Protein AF-A0A175R190-F1 (afdb_monomer_lite)

pLDDT: mean 83.75, std 11.49, range [39.97, 94.75]

Radius of gyration: 14.6 Å; chains: 1; bounding box: 39×20×40 Å

Foldseek 3Di:
DPPPVLVVVLVVQLVVLQVVAPDDAAGADDLQDPVVQDDPQWPWDADPVRDTDTDDCDPDNPDDDDDFAFGSGADVNGHSCHTSSSHSVVVSVVVVVPD

Sequence (99 aa):
MTGDGTATTVERARWRVNALGAGGPGFTRRSDSPAESEAPRLEVMRDAALHLDARLPGCDRSAPPIHVASHLDTVPMGSADDGPAGGVGAAALFAQAAW

Structure (mmCIF, N/CA/C/O backbone):
data_AF-A0A175R190-F1
#
_entry.id   AF-A0A175R190-F1
#
loop_
_atom_site.group_PDB
_atom_site.id
_atom_site.type_symbol
_atom_site.label_atom_id
_atom_site.label_alt_id
_atom_site.label_comp_id
_atom_site.label_asym_id
_atom_site.label_entity_id
_atom_site.label_seq_id
_atom_site.pdbx_PDB_ins_code
_atom_site.Cartn_x
_atom_site.Cartn_y
_atom_site.Cartn_z
_atom_site.occupancy
_atom_site.B_iso_or_equiv
_atom_site.auth_seq_id
_atom_site.auth_comp_id
_atom_site.auth_asym_id
_atom_site.auth_atom_id
_atom_site.pdbx_PDB_model_num
ATOM 1 N N . MET A 1 1 ? 14.937 3.850 27.207 1.00 39.97 1 MET A N 1
ATOM 2 C CA . MET A 1 1 ? 14.993 4.554 25.910 1.00 39.97 1 MET A CA 1
ATOM 3 C C . MET A 1 1 ? 14.689 3.524 24.829 1.00 39.97 1 MET A C 1
ATOM 5 O O . MET A 1 1 ? 15.577 2.804 24.412 1.00 39.97 1 MET A O 1
ATOM 9 N N . THR A 1 2 ? 13.407 3.360 24.509 1.00 48.19 2 THR A N 1
ATOM 10 C CA . THR A 1 2 ? 12.805 2.284 23.691 1.00 48.19 2 THR A CA 1
ATOM 11 C C . THR A 1 2 ? 12.288 2.847 22.359 1.00 48.19 2 THR A C 1
ATOM 13 O O . THR A 1 2 ? 11.143 2.625 21.981 1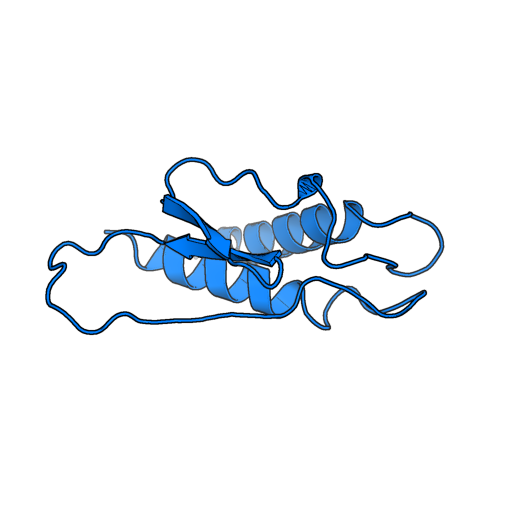.00 48.19 2 THR A O 1
ATOM 16 N N . GLY A 1 3 ? 13.100 3.676 21.697 1.00 51.41 3 GLY A N 1
ATOM 17 C CA . GLY A 1 3 ? 12.692 4.469 20.527 1.00 51.41 3 GLY A CA 1
ATOM 18 C C . GLY A 1 3 ? 13.118 3.921 19.159 1.00 51.41 3 GLY A C 1
ATOM 19 O O . GLY A 1 3 ? 12.893 4.594 18.162 1.00 51.41 3 GLY A O 1
ATOM 20 N N . ASP A 1 4 ? 13.745 2.744 19.079 1.00 61.53 4 ASP A N 1
ATOM 21 C CA . ASP A 1 4 ? 14.406 2.229 17.864 1.00 61.53 4 ASP A CA 1
ATOM 22 C C . ASP A 1 4 ? 13.590 1.177 17.079 1.00 61.53 4 ASP A C 1
ATOM 24 O O . ASP A 1 4 ? 13.747 1.042 15.861 1.00 61.53 4 ASP A O 1
ATOM 28 N N . GLY A 1 5 ? 12.685 0.449 17.739 1.00 79.19 5 GLY A N 1
ATOM 29 C CA . GLY A 1 5 ? 11.966 -0.685 17.145 1.00 79.19 5 GLY A CA 1
ATOM 30 C C . GLY A 1 5 ? 10.945 -0.315 16.062 1.00 79.19 5 GLY A C 1
ATOM 31 O O . GLY A 1 5 ? 10.887 -0.977 15.020 1.00 79.19 5 GLY A O 1
ATOM 32 N N . THR A 1 6 ? 10.155 0.745 16.270 1.00 81.81 6 THR A N 1
ATOM 33 C CA . THR A 1 6 ? 9.104 1.164 15.321 1.00 81.81 6 THR A CA 1
ATOM 34 C C . THR A 1 6 ? 9.706 1.715 14.036 1.00 81.81 6 THR A C 1
ATOM 36 O O . THR A 1 6 ? 9.344 1.252 12.958 1.00 81.81 6 THR A O 1
ATOM 39 N N . ALA A 1 7 ? 10.676 2.629 14.136 1.00 85.56 7 ALA A N 1
ATOM 40 C CA . ALA A 1 7 ? 11.366 3.186 12.972 1.00 85.56 7 ALA A CA 1
ATOM 41 C C . ALA A 1 7 ? 12.056 2.083 12.151 1.00 85.56 7 ALA A C 1
ATOM 43 O O . ALA A 1 7 ? 11.871 1.999 10.941 1.00 85.56 7 ALA A O 1
ATOM 44 N N . THR A 1 8 ? 12.750 1.152 12.814 1.00 89.25 8 THR A N 1
ATOM 45 C CA . THR A 1 8 ? 13.374 -0.005 12.147 1.00 89.25 8 THR A CA 1
ATOM 46 C C . THR A 1 8 ? 12.346 -0.921 11.469 1.00 89.25 8 THR A C 1
ATOM 48 O O . THR A 1 8 ? 12.612 -1.523 10.426 1.00 89.25 8 THR A O 1
ATOM 51 N N . THR A 1 9 ? 11.157 -1.065 12.055 1.00 87.06 9 THR A N 1
ATOM 52 C CA . THR A 1 9 ? 10.070 -1.871 11.480 1.00 87.06 9 THR A CA 1
ATOM 53 C C . THR A 1 9 ? 9.447 -1.190 10.268 1.00 87.06 9 THR A C 1
ATOM 55 O O . THR A 1 9 ? 9.256 -1.859 9.253 1.00 87.06 9 THR A O 1
ATOM 58 N N . VAL A 1 10 ? 9.212 0.122 10.343 1.00 89.19 10 VAL A N 1
ATOM 59 C CA . VAL A 1 10 ? 8.763 0.952 9.217 1.00 89.19 10 VAL A CA 1
ATOM 60 C C . VAL A 1 10 ? 9.761 0.862 8.068 1.00 89.19 10 VAL A C 1
ATOM 62 O O . VAL A 1 10 ? 9.374 0.511 6.958 1.00 89.19 10 VAL A O 1
ATOM 65 N N . GLU A 1 11 ? 11.053 1.057 8.331 1.00 91.94 11 GLU A N 1
ATOM 66 C CA . GLU A 1 11 ? 12.077 0.972 7.287 1.00 91.94 11 GLU A CA 1
ATOM 67 C C . GLU A 1 11 ? 12.135 -0.418 6.641 1.00 91.94 11 GLU A C 1
ATOM 69 O O . GLU A 1 11 ? 12.104 -0.543 5.416 1.00 91.94 11 GLU A O 1
ATOM 74 N N . ARG A 1 12 ? 12.117 -1.501 7.432 1.00 90.81 12 ARG A N 1
ATOM 75 C CA . ARG A 1 12 ? 12.069 -2.862 6.863 1.00 90.81 12 ARG A CA 1
ATOM 76 C C . ARG A 1 12 ? 10.817 -3.107 6.027 1.00 90.81 12 ARG A C 1
ATOM 78 O O . ARG A 1 12 ? 10.911 -3.742 4.977 1.00 90.81 12 ARG A O 1
ATOM 85 N N . ALA A 1 13 ? 9.653 -2.664 6.494 1.00 89.31 13 ALA A N 1
ATOM 86 C CA . ALA A 1 13 ? 8.402 -2.838 5.767 1.00 89.31 13 ALA A CA 1
ATOM 87 C C . ALA A 1 13 ? 8.412 -2.044 4.453 1.00 89.31 13 ALA A C 1
ATOM 89 O O . ALA A 1 13 ? 8.077 -2.604 3.411 1.00 89.31 13 ALA A O 1
ATOM 90 N N . ARG A 1 14 ? 8.905 -0.802 4.470 1.00 91.69 14 ARG A N 1
ATOM 91 C CA . ARG A 1 14 ? 9.077 0.033 3.275 1.00 91.69 14 ARG A CA 1
ATOM 92 C C . ARG A 1 14 ? 9.955 -0.646 2.227 1.00 91.69 14 ARG A C 1
ATOM 94 O O . ARG A 1 14 ? 9.580 -0.701 1.057 1.00 91.69 14 ARG A O 1
ATOM 101 N N . TRP A 1 15 ? 11.091 -1.210 2.630 1.00 91.88 15 TRP A N 1
ATOM 102 C CA . TRP A 1 15 ? 11.968 -1.943 1.712 1.00 91.88 15 TRP A CA 1
ATOM 103 C C . TRP A 1 15 ? 11.333 -3.225 1.166 1.00 91.88 15 TRP A C 1
ATOM 105 O O . TRP A 1 15 ? 11.483 -3.517 -0.018 1.00 91.88 15 TRP A O 1
ATOM 115 N N . ARG A 1 16 ? 10.578 -3.965 1.986 1.00 89.69 16 ARG A N 1
ATOM 116 C CA . ARG A 1 16 ? 9.843 -5.160 1.535 1.00 89.69 16 ARG A CA 1
ATOM 117 C C . ARG A 1 16 ? 8.771 -4.828 0.504 1.00 89.69 16 ARG A C 1
ATOM 119 O O . ARG A 1 16 ? 8.685 -5.521 -0.500 1.00 89.69 16 ARG A O 1
ATOM 126 N N . VAL A 1 17 ? 8.000 -3.766 0.733 1.00 88.19 17 VAL A N 1
ATOM 127 C CA . VAL A 1 17 ? 6.971 -3.297 -0.207 1.00 88.19 17 VAL A CA 1
ATOM 128 C C . VAL A 1 17 ? 7.607 -2.880 -1.533 1.00 88.19 17 VAL A C 1
ATOM 130 O O . VAL A 1 17 ? 7.156 -3.287 -2.599 1.00 88.19 17 VAL A O 1
ATOM 133 N N . ASN A 1 18 ? 8.703 -2.124 -1.481 1.00 90.94 18 ASN A N 1
ATOM 134 C CA . ASN A 1 18 ? 9.428 -1.708 -2.679 1.00 90.94 18 ASN A CA 1
ATOM 135 C C . ASN A 1 18 ? 10.048 -2.884 -3.459 1.00 90.94 18 ASN A C 1
ATOM 137 O O . ASN A 1 18 ? 10.090 -2.852 -4.689 1.00 90.94 18 ASN A O 1
ATOM 141 N N . ALA A 1 19 ? 10.465 -3.950 -2.771 1.00 89.75 19 ALA A N 1
ATOM 142 C CA . ALA A 1 19 ? 11.009 -5.158 -3.392 1.00 89.75 19 ALA A CA 1
ATOM 143 C C . ALA A 1 19 ? 9.973 -5.993 -4.174 1.00 89.75 19 ALA A C 1
ATOM 145 O O . ALA A 1 19 ? 10.366 -6.912 -4.887 1.00 89.75 19 ALA A O 1
ATOM 146 N N . LEU A 1 20 ? 8.674 -5.674 -4.082 1.00 86.38 20 LEU A N 1
ATOM 147 C CA . LEU A 1 20 ? 7.623 -6.314 -4.885 1.00 86.38 20 LEU A CA 1
ATOM 148 C C . LEU A 1 20 ? 7.620 -5.859 -6.358 1.00 86.38 20 LEU A C 1
ATOM 150 O O . LEU A 1 20 ? 6.915 -6.442 -7.179 1.00 86.38 20 LEU A O 1
ATOM 154 N N . GLY A 1 21 ? 8.362 -4.796 -6.695 1.00 87.38 21 GLY A N 1
ATOM 155 C CA . GLY A 1 21 ? 8.460 -4.266 -8.057 1.00 87.38 21 GLY A CA 1
ATOM 156 C C . GLY A 1 21 ? 9.308 -5.118 -9.013 1.00 87.38 21 GLY A C 1
ATOM 157 O O . GLY A 1 21 ? 9.891 -6.132 -8.641 1.00 87.38 21 GLY A O 1
ATOM 158 N N . ALA A 1 22 ? 9.432 -4.666 -10.264 1.00 86.50 22 ALA A N 1
ATOM 159 C CA . ALA A 1 22 ? 10.103 -5.385 -11.358 1.00 86.50 22 ALA A CA 1
ATOM 160 C C . ALA A 1 22 ? 11.644 -5.507 -11.230 1.00 86.50 22 ALA A C 1
ATOM 162 O O . ALA A 1 22 ? 12.292 -6.051 -12.125 1.00 86.50 22 ALA A O 1
ATOM 163 N N . GLY A 1 23 ? 12.241 -5.010 -10.141 1.00 84.62 23 GLY A N 1
ATOM 164 C CA . GLY A 1 23 ? 13.692 -4.896 -9.977 1.00 84.62 23 GLY A CA 1
ATOM 165 C C . GLY A 1 23 ? 14.330 -3.868 -10.924 1.00 84.62 23 GLY A C 1
ATOM 166 O O . GLY A 1 23 ? 13.639 -3.085 -11.574 1.00 84.62 23 GLY A O 1
ATOM 167 N N . GLY A 1 24 ? 15.664 -3.865 -10.995 1.00 87.81 24 GLY A N 1
ATOM 168 C CA . GLY A 1 24 ? 16.435 -2.868 -11.747 1.00 87.81 24 GLY A CA 1
ATOM 169 C C . GLY A 1 24 ? 16.843 -1.666 -10.889 1.00 87.81 24 GLY A C 1
ATOM 170 O O . GLY A 1 24 ? 16.710 -1.711 -9.666 1.00 87.81 24 GLY A O 1
ATOM 171 N N . PRO A 1 25 ? 17.417 -0.610 -11.487 1.00 90.06 25 PRO A N 1
ATOM 172 C CA . PRO A 1 25 ? 17.799 0.561 -10.716 1.00 90.06 25 PRO A CA 1
ATOM 173 C C . PRO A 1 25 ? 16.547 1.360 -10.298 1.00 90.06 25 PRO A C 1
ATOM 175 O O . PRO A 1 25 ? 15.557 1.414 -11.018 1.00 90.06 25 PRO A O 1
ATOM 178 N N . GLY A 1 26 ? 16.565 1.962 -9.107 1.00 92.00 26 GLY A N 1
ATOM 179 C CA . GLY A 1 26 ? 15.362 2.576 -8.522 1.00 92.00 26 GLY A CA 1
ATOM 180 C C . GLY A 1 26 ? 14.221 1.572 -8.293 1.00 92.00 26 GLY A C 1
ATOM 181 O O . GLY A 1 26 ? 14.452 0.365 -8.209 1.00 92.00 26 GLY A O 1
ATOM 182 N N . PHE A 1 27 ? 12.984 2.066 -8.186 1.00 93.12 27 PHE A N 1
ATOM 183 C CA . PHE A 1 27 ? 11.797 1.225 -7.986 1.00 93.12 27 PHE A CA 1
ATOM 184 C C . PHE A 1 27 ? 10.800 1.394 -9.122 1.00 93.12 27 PHE A C 1
ATOM 186 O O . PHE A 1 27 ? 10.449 2.508 -9.498 1.00 93.12 27 PHE A O 1
ATOM 193 N N . THR A 1 28 ? 10.329 0.272 -9.662 1.00 92.06 28 THR A N 1
ATOM 194 C CA . THR A 1 28 ? 9.298 0.241 -10.703 1.00 92.06 28 THR A CA 1
ATOM 195 C C . THR A 1 28 ? 8.220 -0.748 -10.288 1.00 92.06 28 THR A C 1
ATOM 197 O O . THR A 1 28 ? 8.454 -1.961 -10.321 1.00 92.06 28 THR A O 1
ATOM 200 N N . ARG A 1 29 ? 7.047 -0.249 -9.886 1.00 89.56 29 ARG A N 1
ATOM 201 C CA . ARG A 1 29 ? 5.920 -1.079 -9.443 1.00 89.56 29 ARG A CA 1
ATOM 202 C C . ARG A 1 29 ? 4.601 -0.614 -10.052 1.00 89.56 29 ARG A C 1
ATOM 204 O O . ARG A 1 29 ? 4.314 0.575 -10.078 1.00 89.56 29 ARG A O 1
ATOM 211 N N . ARG A 1 30 ? 3.788 -1.574 -10.499 1.00 85.69 30 ARG A N 1
ATOM 212 C CA . ARG A 1 30 ? 2.397 -1.347 -10.914 1.00 85.69 30 ARG A CA 1
ATOM 213 C C . ARG A 1 30 ? 1.433 -1.623 -9.759 1.00 85.69 30 ARG A C 1
ATOM 215 O O . ARG A 1 30 ? 1.713 -2.485 -8.933 1.00 85.69 30 ARG A O 1
ATOM 222 N N . SER A 1 31 ? 0.299 -0.924 -9.765 1.00 76.06 31 SER A N 1
ATOM 223 C CA . SER A 1 31 ? -0.739 -0.955 -8.716 1.00 76.06 31 SER A CA 1
ATOM 224 C C . SER A 1 31 ? -1.637 -2.208 -8.725 1.00 76.06 31 SER A C 1
ATOM 226 O O . SER A 1 31 ? -2.536 -2.352 -7.905 1.00 76.06 31 SER A O 1
ATOM 228 N N . ASP A 1 32 ? -1.463 -3.110 -9.693 1.00 71.38 32 ASP A N 1
ATOM 229 C CA . ASP A 1 32 ? -2.364 -4.239 -9.961 1.00 71.38 32 ASP A CA 1
ATOM 230 C C . ASP A 1 32 ? -1.743 -5.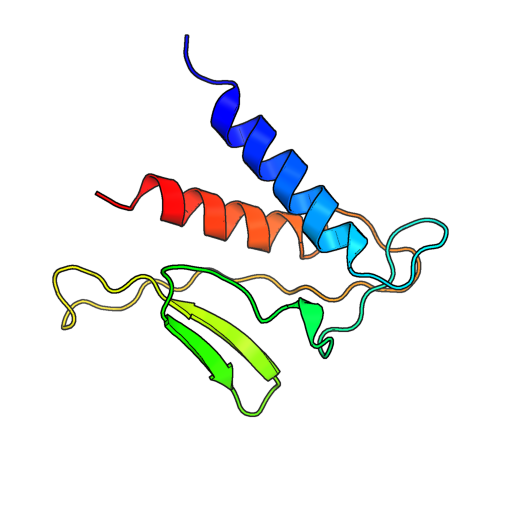606 -9.634 1.00 71.38 32 ASP A C 1
ATOM 232 O O . ASP A 1 32 ? -2.261 -6.651 -10.037 1.00 71.38 32 ASP A O 1
ATOM 236 N N . SER A 1 33 ? -0.626 -5.631 -8.901 1.00 71.06 33 SER A N 1
ATOM 237 C CA . SER A 1 33 ? 0.077 -6.887 -8.649 1.00 71.06 33 SER A CA 1
ATOM 238 C C . SER A 1 33 ? -0.649 -7.761 -7.602 1.00 71.06 33 SER A C 1
ATOM 240 O O . SER A 1 33 ? -1.131 -7.253 -6.582 1.00 71.06 33 SER A O 1
ATOM 242 N N . PRO A 1 34 ? -0.702 -9.097 -7.787 1.00 67.88 34 PRO A N 1
ATOM 243 C CA . PRO A 1 34 ? -1.255 -10.018 -6.785 1.00 67.88 34 PRO A CA 1
ATOM 244 C C . PRO A 1 34 ? -0.502 -10.026 -5.445 1.00 67.88 34 PRO A C 1
ATOM 246 O O . PRO A 1 34 ? -1.050 -10.455 -4.436 1.00 67.88 34 PRO A O 1
ATOM 249 N N . ALA A 1 35 ? 0.747 -9.549 -5.421 1.00 66.69 35 ALA A N 1
ATOM 250 C CA . ALA A 1 35 ? 1.604 -9.559 -4.236 1.00 66.69 35 ALA A CA 1
ATOM 251 C C . ALA A 1 35 ? 1.144 -8.599 -3.122 1.00 66.69 35 ALA A C 1
ATOM 253 O O . ALA A 1 35 ? 1.652 -8.661 -2.006 1.00 66.69 35 ALA A O 1
ATOM 254 N N . GLU A 1 36 ? 0.190 -7.712 -3.407 1.00 70.00 36 GLU A N 1
ATOM 255 C CA . GLU A 1 36 ? -0.290 -6.703 -2.459 1.00 70.00 36 GLU A CA 1
ATOM 256 C C . GLU A 1 36 ? -1.355 -7.239 -1.486 1.00 70.00 36 GLU A C 1
ATOM 258 O O . GLU A 1 36 ? -1.705 -6.555 -0.536 1.00 70.00 36 GLU A O 1
ATOM 263 N N . SER A 1 37 ? -1.882 -8.454 -1.672 1.00 64.56 37 SER A N 1
ATOM 264 C CA . SER A 1 37 ? -3.124 -8.892 -1.008 1.00 64.56 37 SER A CA 1
ATOM 265 C C . SER A 1 37 ? -2.973 -9.654 0.320 1.00 64.56 37 SER A C 1
ATOM 267 O O . SER A 1 37 ? -3.974 -10.140 0.844 1.00 64.56 37 SER A O 1
ATOM 269 N N . GLU A 1 38 ? -1.777 -9.757 0.906 1.00 63.56 38 GLU A N 1
ATOM 270 C CA . GLU A 1 38 ? -1.575 -10.517 2.151 1.00 63.56 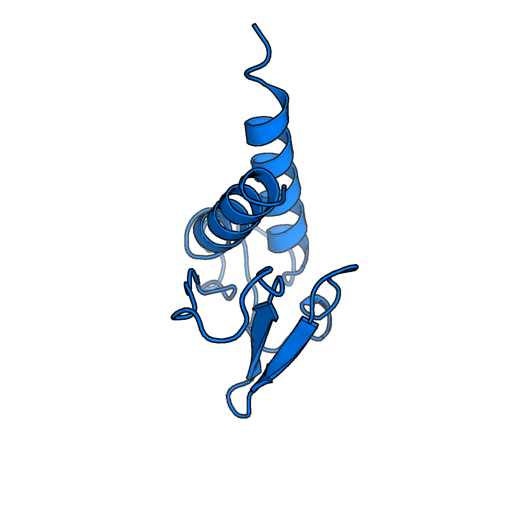38 GLU A CA 1
ATOM 271 C C . GLU A 1 38 ? -1.323 -9.619 3.374 1.00 63.56 38 GLU A C 1
ATOM 273 O O . GLU A 1 38 ? -0.229 -9.091 3.568 1.00 63.56 38 GLU A O 1
ATOM 278 N N . ALA A 1 39 ? -2.326 -9.498 4.252 1.00 63.31 39 ALA A N 1
ATOM 279 C CA . ALA A 1 39 ? -2.180 -8.884 5.573 1.00 63.31 39 ALA A CA 1
ATOM 280 C C . ALA A 1 39 ? -2.906 -9.721 6.649 1.00 63.31 39 ALA A C 1
ATOM 282 O O . ALA A 1 39 ? -4.131 -9.641 6.780 1.00 63.31 39 ALA A O 1
ATOM 283 N N . PRO A 1 40 ? -2.194 -10.551 7.436 1.00 59.53 40 PRO A N 1
ATOM 284 C CA . PRO A 1 40 ? -2.826 -11.345 8.483 1.00 59.53 40 PRO A CA 1
ATOM 285 C C . PRO A 1 40 ? -3.406 -10.435 9.578 1.00 59.53 40 PRO A C 1
ATOM 287 O O . PRO A 1 40 ? -2.721 -9.531 10.051 1.00 59.53 40 PRO A O 1
ATOM 290 N N . ARG A 1 41 ? -4.629 -10.745 10.041 1.00 70.06 41 ARG A N 1
ATOM 291 C CA . ARG A 1 41 ? -5.383 -10.062 11.125 1.00 70.06 41 ARG A CA 1
ATOM 292 C C . ARG A 1 41 ? -6.127 -8.770 10.748 1.00 70.06 41 ARG A C 1
ATOM 294 O O . ARG A 1 41 ? -6.679 -8.140 11.646 1.00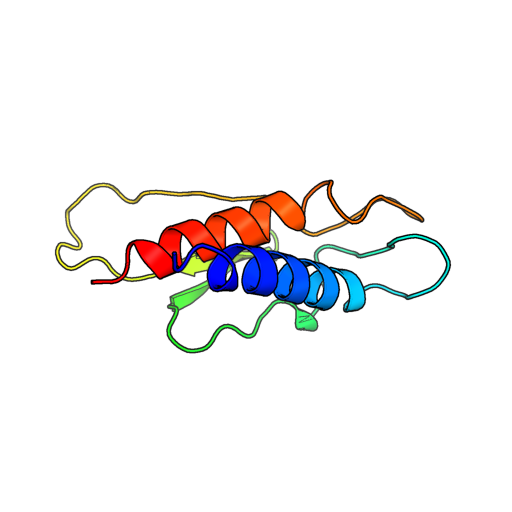 70.06 41 ARG A O 1
ATOM 301 N N . LEU A 1 42 ? -6.188 -8.405 9.469 1.00 79.88 42 LEU A N 1
ATOM 302 C CA . LEU A 1 42 ? -7.022 -7.302 8.973 1.00 79.88 42 LEU A CA 1
ATOM 303 C C . LEU A 1 42 ? -8.157 -7.835 8.092 1.00 79.88 42 LEU A C 1
ATOM 305 O O . LEU A 1 42 ? -8.017 -8.874 7.446 1.00 79.88 42 LEU A O 1
ATOM 309 N N . GLU A 1 43 ? -9.280 -7.119 8.063 1.00 86.44 43 GLU A N 1
ATOM 310 C CA . GLU A 1 43 ? -10.312 -7.316 7.043 1.00 86.44 43 GLU A CA 1
ATOM 311 C C . GLU A 1 43 ? -9.779 -6.701 5.741 1.00 86.44 43 GLU A C 1
ATOM 313 O O . GLU A 1 43 ? -9.728 -5.478 5.608 1.00 86.44 43 GLU A O 1
ATOM 318 N N . VAL A 1 44 ? -9.305 -7.549 4.824 1.00 84.25 44 VAL A N 1
ATOM 319 C CA . VAL A 1 44 ? -8.727 -7.129 3.541 1.00 84.25 44 VAL A CA 1
ATOM 320 C C . VAL A 1 44 ? -9.786 -7.215 2.449 1.00 84.25 44 VAL A C 1
ATOM 322 O O . VAL A 1 44 ? -10.392 -8.267 2.243 1.00 84.25 44 VAL A O 1
ATOM 325 N N . MET A 1 45 ? -9.991 -6.114 1.736 1.00 86.62 45 MET A N 1
ATOM 326 C CA . MET A 1 45 ? -10.899 -6.017 0.598 1.00 86.62 45 MET A CA 1
ATOM 327 C C . MET A 1 45 ? -10.170 -5.367 -0.575 1.00 86.62 45 MET A C 1
ATOM 329 O O . MET A 1 45 ? -9.302 -4.518 -0.386 1.00 86.62 45 MET A O 1
ATOM 333 N N . ARG A 1 46 ? -10.546 -5.761 -1.793 1.00 85.56 46 ARG A N 1
ATOM 334 C CA . ARG A 1 46 ? -10.171 -5.040 -3.006 1.00 85.56 46 ARG A CA 1
ATOM 335 C C . ARG A 1 46 ? -11.423 -4.473 -3.658 1.00 85.56 46 ARG A C 1
ATOM 337 O O . ARG A 1 46 ? -12.378 -5.223 -3.872 1.00 85.56 46 ARG A O 1
ATOM 344 N N . ASP A 1 47 ? -11.442 -3.171 -3.918 1.00 87.69 47 ASP A N 1
ATOM 345 C CA . ASP A 1 47 ? -12.581 -2.528 -4.574 1.00 87.69 47 ASP A CA 1
ATOM 346 C C . ASP A 1 47 ? -12.559 -2.748 -6.102 1.00 87.69 47 ASP A C 1
ATOM 348 O O . ASP A 1 47 ? -11.653 -3.375 -6.662 1.00 87.69 47 ASP A O 1
ATOM 352 N N . ALA A 1 48 ? -13.574 -2.237 -6.804 1.00 88.75 48 ALA A N 1
ATOM 353 C CA . ALA A 1 48 ? -13.667 -2.361 -8.260 1.00 88.75 48 ALA A CA 1
ATOM 354 C C . ALA A 1 48 ? -12.565 -1.589 -9.019 1.00 88.75 48 ALA A C 1
ATOM 356 O O . ALA A 1 48 ? -12.340 -1.866 -10.197 1.00 88.75 48 ALA A O 1
ATOM 357 N N . ALA A 1 49 ? -11.887 -0.641 -8.364 1.00 86.38 49 ALA A N 1
ATOM 358 C CA . ALA A 1 49 ? -10.745 0.102 -8.893 1.00 86.38 49 ALA A CA 1
ATOM 359 C C . ALA A 1 49 ? -9.396 -0.547 -8.526 1.00 86.38 49 ALA A C 1
ATOM 361 O O . ALA A 1 49 ? -8.345 -0.010 -8.870 1.00 86.38 49 ALA A O 1
ATOM 362 N N . LEU A 1 50 ? -9.425 -1.721 -7.885 1.00 83.50 50 LEU A N 1
ATOM 363 C CA . LEU A 1 50 ? -8.270 -2.465 -7.390 1.00 83.50 50 LEU A CA 1
ATOM 364 C C . LEU A 1 50 ? -7.532 -1.801 -6.220 1.00 83.50 50 LEU A C 1
ATOM 366 O O . LEU A 1 50 ? -6.419 -2.238 -5.903 1.00 83.50 50 LEU A O 1
ATOM 370 N N . HIS A 1 51 ? -8.144 -0.833 -5.533 1.00 86.31 51 HIS A N 1
ATOM 371 C CA . HIS A 1 51 ? -7.604 -0.347 -4.268 1.00 86.31 51 HIS A CA 1
ATOM 372 C C . HIS A 1 51 ? -7.640 -1.459 -3.230 1.00 86.31 51 HIS A C 1
ATOM 374 O O . HIS A 1 51 ? -8.624 -2.191 -3.121 1.00 86.31 51 HIS A O 1
ATOM 380 N N . LEU A 1 52 ? -6.555 -1.580 -2.473 1.00 85.38 52 LEU A N 1
ATOM 381 C CA . LEU A 1 52 ? -6.467 -2.484 -1.343 1.00 85.38 52 LEU A CA 1
ATOM 382 C C . LEU A 1 52 ? -6.865 -1.738 -0.069 1.00 85.38 52 LEU A C 1
ATOM 384 O O . LEU A 1 52 ? -6.122 -0.883 0.412 1.00 85.38 52 LEU A O 1
ATOM 388 N N . ASP A 1 53 ? -7.998 -2.119 0.504 1.00 87.19 53 ASP A N 1
ATOM 389 C CA . ASP A 1 53 ? -8.423 -1.670 1.821 1.00 87.19 53 ASP A CA 1
ATOM 390 C C . ASP A 1 53 ? -8.079 -2.738 2.857 1.00 87.19 53 ASP A C 1
ATOM 392 O O . ASP A 1 53 ? -8.444 -3.905 2.716 1.00 87.19 53 ASP A O 1
ATOM 396 N N . ALA A 1 54 ? -7.396 -2.335 3.926 1.00 85.75 54 ALA A N 1
ATOM 397 C CA . ALA A 1 54 ? -7.109 -3.194 5.065 1.00 85.75 54 ALA A CA 1
ATOM 398 C C . ALA A 1 54 ? -7.643 -2.533 6.336 1.00 85.75 54 ALA A C 1
ATOM 400 O O . ALA A 1 54 ? -7.142 -1.495 6.777 1.00 85.75 54 ALA A O 1
ATOM 401 N N . ARG A 1 55 ? -8.687 -3.123 6.922 1.00 86.94 55 ARG A N 1
ATOM 402 C CA . ARG A 1 55 ? -9.411 -2.542 8.055 1.00 86.94 55 ARG A CA 1
ATOM 403 C C . ARG A 1 55 ? -9.119 -3.295 9.349 1.00 86.94 55 ARG A C 1
ATOM 405 O O . ARG A 1 55 ? -9.262 -4.515 9.420 1.00 86.94 55 ARG A O 1
ATOM 412 N N . LEU A 1 56 ? -8.773 -2.545 10.394 1.00 86.88 56 LEU A N 1
ATOM 413 C CA . LEU A 1 56 ? -8.814 -3.012 11.778 1.00 86.88 56 LEU A CA 1
ATOM 414 C C . LEU A 1 56 ? -10.200 -2.665 12.352 1.00 86.88 56 LEU A C 1
ATOM 416 O O . LEU A 1 56 ? -10.539 -1.478 12.408 1.00 86.88 56 LEU A O 1
ATOM 420 N N . PRO A 1 57 ? -11.039 -3.644 12.738 1.00 85.38 57 PRO A N 1
ATOM 421 C CA . PRO A 1 57 ? -12.343 -3.341 13.310 1.00 85.38 57 PRO A CA 1
ATOM 422 C C . PRO A 1 57 ? -12.172 -2.654 14.669 1.00 85.38 57 PRO A C 1
ATOM 424 O O . PRO A 1 57 ? -11.520 -3.184 15.565 1.00 85.38 57 PRO A O 1
ATOM 427 N N . GLY A 1 58 ? -12.773 -1.475 14.824 1.00 86.62 58 GLY A N 1
ATOM 428 C CA . GLY A 1 58 ? -12.844 -0.799 16.118 1.00 86.62 58 GLY A CA 1
ATOM 429 C C . GLY A 1 58 ? -13.796 -1.509 17.084 1.00 86.62 58 GLY A C 1
ATOM 430 O O . GLY A 1 58 ? -14.693 -2.243 16.660 1.00 86.62 58 GLY A O 1
ATOM 431 N N . CYS A 1 59 ? -13.627 -1.250 18.384 1.00 88.50 59 CYS A N 1
ATOM 432 C CA . CYS A 1 59 ? -14.506 -1.779 19.433 1.00 88.50 59 CYS A CA 1
ATOM 433 C C . CYS A 1 59 ? -15.965 -1.329 19.253 1.00 88.50 59 CYS A C 1
ATOM 435 O O . CYS A 1 59 ? -16.883 -2.120 19.456 1.00 88.50 59 CYS A O 1
ATOM 437 N N . ASP A 1 60 ? -16.173 -0.075 18.838 1.00 92.44 60 ASP A N 1
ATOM 438 C CA . ASP A 1 60 ? -17.476 0.462 18.447 1.00 92.44 60 ASP A CA 1
ATOM 439 C C . ASP A 1 60 ? -17.551 0.597 16.921 1.00 92.44 60 ASP A C 1
ATOM 441 O O . ASP A 1 60 ? -16.914 1.462 16.319 1.00 92.44 60 ASP A O 1
ATOM 445 N N . ARG A 1 61 ? -18.350 -0.266 16.286 1.00 89.44 61 ARG A N 1
ATOM 446 C CA . ARG A 1 61 ? -18.557 -0.249 14.830 1.00 89.44 61 ARG A CA 1
ATOM 447 C C . ARG A 1 61 ? -19.500 0.861 14.353 1.00 89.44 61 ARG A C 1
ATOM 449 O O . ARG A 1 61 ? -19.616 1.043 13.143 1.00 89.44 61 ARG A O 1
ATOM 456 N N . SER A 1 62 ? -20.171 1.570 15.264 1.00 93.44 62 SER A N 1
ATOM 457 C CA . SER A 1 62 ? -21.036 2.711 14.938 1.00 93.44 62 SER A CA 1
ATOM 458 C C . SER A 1 62 ? -20.283 4.044 14.875 1.00 93.44 62 SER A C 1
ATOM 460 O O . SER A 1 62 ? -20.794 5.008 14.302 1.00 93.44 62 SER A O 1
ATOM 462 N N . ALA A 1 63 ? -19.059 4.096 15.410 1.00 93.56 63 ALA A N 1
ATOM 463 C CA . ALA A 1 63 ? -18.204 5.271 15.337 1.00 93.56 63 ALA A CA 1
ATOM 464 C C . ALA A 1 63 ? -17.759 5.571 13.885 1.00 93.56 63 ALA A C 1
ATOM 466 O O . ALA A 1 63 ? -17.602 4.644 13.081 1.00 93.56 63 ALA A O 1
ATOM 467 N N . PRO A 1 64 ? -17.511 6.851 13.532 1.00 94.19 64 PRO A N 1
ATOM 468 C CA . PRO A 1 64 ? -16.993 7.215 12.216 1.00 94.19 64 PRO A CA 1
ATOM 469 C C . PRO A 1 64 ? -15.662 6.506 11.908 1.00 94.19 64 PRO A C 1
ATOM 471 O O . PRO A 1 64 ? -14.769 6.496 12.760 1.00 94.19 64 PRO A O 1
ATOM 474 N N . PRO A 1 65 ? -15.489 5.926 10.706 1.00 89.69 65 PRO A N 1
ATOM 475 C CA . PRO A 1 65 ? -14.238 5.278 10.341 1.00 89.69 65 PRO A CA 1
ATOM 476 C C . PRO A 1 65 ? -13.122 6.309 10.131 1.00 89.69 65 PRO A C 1
ATOM 478 O O . PRO A 1 65 ? -13.352 7.405 9.619 1.00 89.69 65 PRO A O 1
ATOM 481 N N . ILE A 1 66 ? -11.893 5.933 10.488 1.00 89.00 66 ILE A N 1
ATOM 482 C CA . ILE A 1 66 ? -10.686 6.715 10.205 1.00 89.00 66 ILE A CA 1
ATOM 483 C C . ILE A 1 66 ? -9.964 6.052 9.038 1.00 89.00 66 ILE A C 1
ATOM 485 O O . ILE A 1 66 ? -9.576 4.888 9.127 1.00 89.00 66 ILE A O 1
ATOM 489 N N . HIS A 1 67 ? -9.774 6.806 7.960 1.00 88.88 67 HIS A N 1
ATOM 490 C CA . HIS A 1 67 ? -9.063 6.355 6.770 1.00 88.88 67 HIS A CA 1
ATOM 491 C C . HIS A 1 67 ? -7.706 7.051 6.684 1.00 88.88 67 HIS A C 1
ATOM 493 O O . HIS A 1 67 ? -7.619 8.274 6.792 1.00 88.88 67 HIS A O 1
ATOM 499 N N . VAL A 1 68 ? -6.653 6.268 6.464 1.00 89.81 68 VAL A N 1
ATOM 500 C CA . VAL A 1 68 ? -5.316 6.761 6.120 1.00 89.81 68 VAL A CA 1
ATOM 501 C C . VAL A 1 68 ? -4.816 5.897 4.972 1.00 89.81 68 VAL A C 1
ATOM 503 O O . VAL A 1 68 ? -4.886 4.674 5.056 1.00 89.81 68 VAL A O 1
ATOM 506 N N . ALA A 1 69 ? -4.349 6.525 3.897 1.00 88.38 69 ALA A N 1
ATOM 507 C CA . ALA A 1 69 ? -3.991 5.832 2.667 1.00 88.38 69 ALA A CA 1
ATOM 508 C C . ALA A 1 69 ? -2.794 6.490 1.975 1.00 88.38 69 ALA A C 1
ATOM 510 O O . ALA A 1 69 ? -2.468 7.654 2.215 1.00 88.38 69 ALA A O 1
ATOM 511 N N . SER A 1 70 ? -2.161 5.725 1.092 1.00 92.69 70 SER A N 1
ATOM 512 C CA . SER A 1 70 ? -1.167 6.202 0.137 1.00 92.69 70 SER A CA 1
ATOM 513 C C . SER A 1 70 ? -1.197 5.308 -1.098 1.00 92.69 70 SER A C 1
ATOM 515 O O . SER A 1 70 ? -1.658 4.167 -1.017 1.00 92.69 70 SER A O 1
ATOM 517 N N . HIS A 1 71 ? -0.716 5.814 -2.230 1.00 92.12 71 HIS A N 1
ATOM 518 C CA . HIS A 1 71 ? -0.543 4.975 -3.408 1.00 92.12 71 HIS A CA 1
ATOM 519 C C . HIS A 1 71 ? 0.670 4.055 -3.229 1.00 92.12 71 HIS A C 1
ATOM 521 O O . HIS A 1 71 ? 1.545 4.277 -2.388 1.00 92.12 71 HIS A O 1
ATOM 527 N N . LEU A 1 72 ? 0.684 2.977 -4.001 1.00 88.88 72 LEU A N 1
ATOM 528 C CA . LEU A 1 72 ? 1.680 1.922 -3.901 1.00 88.88 72 LEU A CA 1
ATOM 529 C C . LEU A 1 72 ? 2.504 1.814 -5.193 1.00 88.88 72 LEU A C 1
ATOM 531 O O . LEU A 1 72 ? 3.703 1.553 -5.140 1.00 88.88 72 LEU A O 1
ATOM 535 N N . ASP A 1 73 ? 1.912 2.076 -6.346 1.00 90.38 73 ASP A N 1
ATOM 536 C CA . ASP A 1 73 ? 2.636 2.156 -7.605 1.00 90.38 73 ASP A CA 1
ATOM 537 C C . ASP A 1 73 ? 3.733 3.226 -7.598 1.00 90.38 73 ASP A C 1
ATOM 539 O O . ASP A 1 73 ? 3.702 4.196 -6.840 1.00 90.38 73 ASP A O 1
ATOM 543 N N . THR A 1 74 ? 4.711 3.032 -8.477 1.00 92.56 74 THR A N 1
ATOM 544 C CA . THR A 1 74 ? 5.785 3.992 -8.709 1.00 92.56 74 THR A CA 1
ATOM 545 C C . THR A 1 74 ? 5.901 4.279 -10.196 1.00 92.56 74 THR A C 1
ATOM 547 O O . THR A 1 74 ? 5.635 3.428 -11.052 1.00 92.56 74 THR A O 1
ATOM 550 N N . VAL A 1 75 ? 6.397 5.469 -10.522 1.00 93.62 75 VAL A N 1
ATOM 551 C CA . VAL A 1 75 ? 6.956 5.716 -11.854 1.00 93.62 75 VAL A CA 1
ATOM 552 C C . VAL A 1 75 ? 8.180 4.814 -12.091 1.00 93.62 75 VAL A C 1
ATOM 554 O O . VAL A 1 75 ? 8.803 4.365 -11.122 1.00 93.62 75 VAL A O 1
ATOM 557 N N . PRO A 1 76 ? 8.569 4.546 -13.354 1.00 93.06 76 PRO A N 1
ATOM 558 C CA . PRO A 1 76 ? 9.806 3.830 -13.641 1.00 93.06 76 PRO A CA 1
ATOM 559 C C . PRO A 1 76 ? 11.001 4.499 -12.967 1.00 93.06 76 PRO A C 1
ATOM 561 O O . PRO A 1 76 ? 11.170 5.713 -13.079 1.00 93.06 76 PRO A O 1
ATOM 564 N N . MET A 1 77 ? 11.843 3.699 -12.308 1.00 94.31 77 MET A N 1
ATOM 565 C CA . MET A 1 77 ? 13.042 4.181 -11.607 1.00 94.31 77 MET A CA 1
ATOM 566 C C . MET A 1 77 ? 12.729 5.193 -10.485 1.00 94.31 77 MET A C 1
ATOM 568 O O . MET A 1 77 ? 13.553 6.052 -10.168 1.00 94.31 77 MET A O 1
ATOM 572 N N . GLY A 1 78 ? 11.531 5.113 -9.903 1.00 93.62 78 GLY A N 1
ATOM 573 C CA . GLY A 1 78 ? 11.048 6.011 -8.861 1.00 93.62 78 GLY A CA 1
ATOM 574 C C . GLY A 1 78 ? 11.771 5.858 -7.522 1.0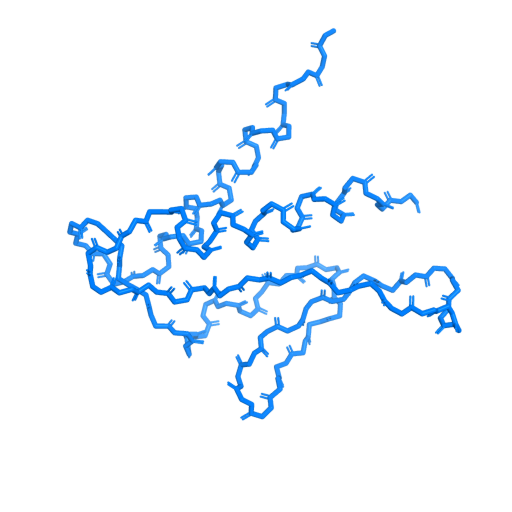0 93.62 78 GLY A C 1
ATOM 575 O O . GLY A 1 78 ? 12.621 4.982 -7.328 1.00 93.62 78 GLY A O 1
ATOM 576 N N . SER A 1 79 ? 11.418 6.739 -6.583 1.00 92.75 79 SER A N 1
ATOM 577 C CA . SER A 1 79 ? 11.962 6.728 -5.221 1.00 92.75 79 SER A CA 1
ATOM 578 C C . SER A 1 79 ? 11.319 5.638 -4.359 1.00 92.75 79 SER A C 1
ATOM 580 O O . SER A 1 79 ? 10.215 5.183 -4.636 1.00 92.75 79 SER A O 1
ATOM 582 N N . ALA A 1 80 ? 11.988 5.251 -3.270 1.00 91.44 80 ALA A N 1
ATOM 583 C CA . ALA A 1 80 ? 11.381 4.370 -2.271 1.00 91.44 80 ALA A CA 1
ATOM 584 C C . ALA A 1 80 ? 10.371 5.098 -1.363 1.00 91.44 80 ALA A C 1
ATOM 586 O O . ALA A 1 80 ? 9.747 4.438 -0.530 1.00 91.44 80 ALA A O 1
ATOM 587 N N . ASP A 1 81 ? 10.326 6.435 -1.401 1.00 92.31 81 ASP A N 1
ATOM 588 C CA . ASP A 1 81 ? 9.541 7.277 -0.487 1.00 92.31 81 ASP A CA 1
ATOM 589 C C . ASP A 1 81 ? 8.136 7.561 -1.028 1.00 92.31 81 ASP A C 1
ATOM 591 O O . ASP A 1 81 ? 7.151 7.390 -0.312 1.00 92.31 81 ASP A O 1
ATOM 595 N N . ASP A 1 82 ? 8.063 7.975 -2.292 1.00 94.75 82 ASP A N 1
ATOM 596 C CA . ASP A 1 82 ? 6.847 8.432 -2.968 1.00 94.75 82 ASP A CA 1
ATOM 597 C C . ASP A 1 82 ? 5.808 7.308 -3.099 1.00 94.75 82 ASP A C 1
ATOM 599 O O . ASP A 1 82 ? 5.953 6.420 -3.938 1.00 94.75 82 ASP A O 1
ATOM 603 N N . GLY A 1 83 ? 4.807 7.327 -2.214 1.00 93.56 83 GLY A N 1
ATOM 604 C CA . GLY A 1 83 ? 3.788 6.290 -2.049 1.00 93.56 83 GLY A CA 1
ATOM 605 C C . GLY A 1 83 ? 4.096 5.313 -0.902 1.00 93.56 83 GLY A C 1
ATOM 606 O O . GLY A 1 83 ? 3.554 5.458 0.203 1.00 93.56 83 GLY A O 1
ATOM 607 N N . PRO A 1 84 ? 4.996 4.322 -1.084 1.00 91.25 84 PRO A N 1
ATOM 608 C CA . PRO A 1 84 ? 5.231 3.257 -0.108 1.00 91.25 84 PRO A CA 1
ATOM 609 C C . PRO A 1 84 ? 5.587 3.722 1.309 1.00 91.25 84 PRO A C 1
ATOM 611 O O . PRO A 1 84 ? 5.161 3.075 2.269 1.00 91.25 84 PRO A O 1
ATOM 614 N N . ALA A 1 85 ? 6.329 4.825 1.482 1.00 91.88 85 ALA A N 1
ATOM 615 C CA . ALA A 1 85 ? 6.644 5.319 2.826 1.00 91.88 85 ALA A CA 1
ATOM 616 C C . ALA A 1 85 ? 5.391 5.827 3.557 1.00 91.88 85 ALA A C 1
ATOM 618 O O . ALA A 1 85 ? 5.225 5.555 4.747 1.00 91.88 85 ALA A O 1
ATOM 619 N N . GLY A 1 86 ? 4.478 6.489 2.840 1.00 92.00 86 GLY A N 1
ATOM 620 C CA . GLY A 1 86 ? 3.188 6.916 3.380 1.00 92.00 86 GLY A CA 1
ATOM 621 C C . GLY A 1 86 ? 2.310 5.729 3.778 1.00 92.00 86 GLY A C 1
ATOM 622 O O . GLY A 1 86 ? 1.776 5.703 4.887 1.00 92.00 86 GLY A O 1
ATOM 623 N N . GLY A 1 87 ? 2.217 4.710 2.916 1.00 90.56 87 GLY A N 1
ATOM 624 C CA . GLY A 1 87 ? 1.424 3.504 3.185 1.00 90.56 87 GLY A CA 1
ATOM 625 C C . GLY A 1 87 ? 1.930 2.712 4.396 1.00 90.56 87 GLY A C 1
ATOM 626 O O . GLY A 1 87 ? 1.153 2.330 5.273 1.00 90.56 87 GLY A O 1
ATOM 627 N N . VAL A 1 88 ? 3.248 2.523 4.505 1.00 90.06 88 VAL A N 1
ATOM 628 C CA . VAL A 1 88 ? 3.852 1.837 5.659 1.00 90.06 88 VAL A CA 1
ATOM 629 C C . VAL A 1 88 ? 3.761 2.680 6.934 1.00 90.06 88 VAL A C 1
ATOM 631 O O . VAL A 1 88 ? 3.504 2.132 8.008 1.00 90.06 88 VAL A O 1
ATOM 634 N N . GLY A 1 89 ? 3.922 4.001 6.834 1.00 89.81 89 GLY A N 1
ATOM 635 C CA . GLY A 1 89 ? 3.719 4.916 7.957 1.00 89.81 89 GLY A CA 1
ATOM 636 C C . GLY A 1 89 ? 2.292 4.850 8.509 1.00 89.81 89 GLY A C 1
ATOM 637 O O . GLY A 1 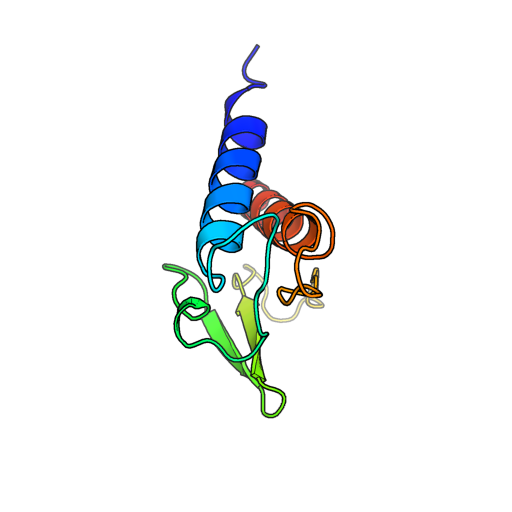89 ? 2.108 4.759 9.723 1.00 89.81 89 GLY A O 1
ATOM 638 N N . ALA A 1 90 ? 1.290 4.799 7.626 1.00 87.75 90 ALA A N 1
ATOM 639 C CA . ALA A 1 90 ? -0.110 4.615 8.000 1.00 87.75 90 ALA A CA 1
ATOM 640 C C . ALA A 1 90 ? -0.334 3.289 8.744 1.00 87.75 90 ALA A C 1
ATOM 642 O O . ALA A 1 90 ? -0.912 3.275 9.831 1.00 87.75 90 ALA A O 1
ATOM 643 N N . ALA A 1 91 ? 0.191 2.179 8.214 1.00 84.44 91 ALA A N 1
ATOM 644 C CA . ALA A 1 91 ? 0.096 0.873 8.867 1.00 84.44 91 ALA A CA 1
ATOM 645 C C . ALA A 1 91 ? 0.763 0.864 10.257 1.00 84.44 91 ALA A C 1
ATOM 647 O O . ALA A 1 91 ? 0.219 0.300 11.208 1.00 84.44 91 ALA A O 1
ATOM 648 N N . ALA A 1 92 ? 1.913 1.528 10.405 1.00 86.00 92 ALA A N 1
ATOM 649 C CA . ALA A 1 92 ? 2.606 1.642 11.686 1.00 86.00 92 ALA A CA 1
ATOM 650 C C . ALA A 1 92 ? 1.863 2.525 12.701 1.00 86.00 92 ALA A C 1
ATOM 652 O O . ALA A 1 92 ? 1.933 2.259 13.903 1.00 86.00 92 ALA A O 1
ATOM 653 N N . LEU A 1 93 ? 1.140 3.554 12.245 1.00 83.69 93 LEU A N 1
ATOM 654 C CA . LEU A 1 93 ? 0.260 4.346 13.106 1.00 83.69 93 LEU A CA 1
ATOM 655 C C . LEU A 1 93 ? -0.869 3.472 13.669 1.00 83.69 93 LEU A C 1
ATOM 657 O O . LEU A 1 93 ? -1.088 3.460 14.880 1.00 83.69 93 LEU A O 1
ATOM 661 N N . PHE A 1 94 ? -1.528 2.678 12.819 1.00 79.06 94 PHE A N 1
ATOM 662 C CA . PHE A 1 94 ? -2.594 1.771 13.256 1.00 79.06 94 PHE A CA 1
ATOM 663 C C . PHE A 1 94 ? -2.091 0.650 14.171 1.00 79.06 94 PHE A C 1
ATOM 665 O O . PHE A 1 94 ? -2.750 0.336 15.159 1.00 79.06 94 PHE A O 1
ATOM 672 N N . ALA A 1 95 ? -0.908 0.087 13.906 1.00 76.88 95 ALA A N 1
ATOM 673 C CA . ALA A 1 95 ? -0.315 -0.946 14.758 1.00 76.88 95 ALA A CA 1
ATOM 674 C C . ALA A 1 95 ? -0.028 -0.460 16.193 1.00 76.88 95 ALA A C 1
ATOM 676 O O . ALA A 1 95 ? -0.031 -1.264 17.119 1.00 76.88 95 ALA A O 1
ATOM 677 N N . GLN A 1 96 ? 0.202 0.844 16.384 1.00 72.88 96 GLN A N 1
ATOM 678 C CA . GLN A 1 96 ? 0.383 1.459 17.706 1.00 72.88 96 GLN A CA 1
ATOM 679 C C . GLN A 1 96 ? -0.941 1.842 18.378 1.00 72.88 96 GLN A C 1
ATOM 681 O O . GLN A 1 96 ? -0.979 2.045 19.588 1.00 72.88 96 GLN A O 1
ATOM 686 N N . ALA A 1 97 ? -2.016 1.964 17.599 1.00 67.31 97 ALA A N 1
ATOM 687 C CA . ALA A 1 97 ? -3.351 2.288 18.088 1.00 67.31 97 ALA A CA 1
ATOM 688 C C . ALA A 1 97 ? -4.182 1.042 18.450 1.00 67.31 97 ALA A C 1
ATOM 690 O O . ALA A 1 97 ? -5.277 1.184 18.988 1.00 67.31 97 ALA A O 1
ATOM 691 N N . ALA A 1 98 ? -3.686 -0.162 18.149 1.00 57.62 98 ALA A N 1
ATOM 692 C CA . ALA A 1 98 ? -4.326 -1.421 18.506 1.00 57.62 98 ALA A CA 1
ATOM 693 C C . ALA A 1 98 ? -4.093 -1.727 19.998 1.00 57.62 98 ALA A C 1
ATOM 695 O O . ALA A 1 98 ? -3.017 -2.189 20.378 1.00 57.62 98 ALA A O 1
ATOM 696 N N . TRP A 1 99 ? -5.103 -1.445 20.823 1.00 50.56 99 TRP A N 1
ATOM 697 C CA . TRP A 1 99 ? -5.175 -1.788 22.246 1.00 50.56 99 TRP A CA 1
ATOM 698 C C . TRP A 1 99 ? -6.225 -2.874 22.468 1.00 50.56 99 TRP A C 1
ATOM 700 O O . TRP A 1 99 ? -7.321 -2.745 21.875 1.00 50.56 99 TRP A O 1
#

Secondary structure (DSSP, 8-state):
---SHHHHHHHHHHHHHHTTS--SSSB---TT-GGG---TTSEEEE-TT--EEEEPPPS-TTSPPP---------TTB-SSTTHHHHHHHHHHHHHH--

Organism: NCBI:txid401562